Protein AF-A0ABD1UI96-F1 (afdb_monomer)

InterPro domains:
  IPR052575 Small subunit processome component 20 [PTHR17695] (2-152)

Organism: NCBI:txid126358

Mean predicted aligned error: 8.58 Å

Foldseek 3Di:
DLVLLVLLLVLVVCVVPDPDPDPPNSVVVNLVVLVVVVVVCVVPVVCLQPPVCLSVLVSLLSQCQRPDPSSVQSSLVSLLSSLVSLVVCCVVDVPDDQCSGNCLPLVNLVSSLVSLVVVQVDPDPDPVSVVSSVVSNVSSVVSNVVVVVVVVVPDDDPPDD

Secondary structure (DSSP, 8-state):
-HHHHHHHHHHHHHTTS---S----THHHHHHHHHHHHHHHHH-GGGGG-GGGHHHHHHHHHGGG-SSHHHHHHHHHHHHHHHHHHHHHHHH-TT--GGGSGGGSHHHHHHHHHHHHHHHHSPPS-HHHHHHHHHHHHHHHHHHHHHHHHHHTTPPPP---

pLDDT: mean 83.5, std 16.14, range [39.34, 98.12]

Radius of gyration: 18.15 Å; Cα contacts (8 Å, |Δi|>4): 124; chains: 1; bounding box: 47×34×62 Å

Nearest PDB structures (foldseek):
  5qsu-assembly3_B  TM=3.312E-01  e=1.246E+00  Homo sapiens
  5qsx-assembly3_B  TM=3.339E-01  e=1.592E+00  Homo sapiens
  5qsx-assembly2_A  TM=3.350E-01  e=1.592E+00  Homo sapiens
  8bbf-assembly1_C  TM=3.004E-01  e=3.010E+00  Homo sapiens

Structure (mmCIF, N/CA/C/O backbone):
data_AF-A0ABD1UI96-F1
#
_entry.id   AF-A0ABD1UI96-F1
#
loop_
_atom_site.group_PDB
_atom_site.id
_atom_site.type_symbol
_atom_site.label_atom_id
_atom_site.label_alt_id
_atom_site.label_comp_id
_atom_site.label_asym_id
_atom_site.label_entity_id
_atom_site.label_seq_id
_atom_site.pdbx_PDB_ins_code
_atom_site.Cartn_x
_atom_site.Cartn_y
_atom_site.Cartn_z
_atom_site.occupancy
_atom_site.B_iso_or_equiv
_atom_site.auth_seq_id
_atom_site.auth_comp_id
_atom_site.auth_asym_id
_atom_site.auth_atom_id
_atom_site.pdbx_PDB_model_num
ATOM 1 N N . MET A 1 1 ? -2.392 -16.072 -3.911 1.00 74.44 1 MET A N 1
ATOM 2 C CA . MET A 1 1 ? -1.916 -14.673 -3.941 1.00 74.44 1 MET A CA 1
ATOM 3 C C . MET A 1 1 ? -0.796 -14.414 -2.935 1.00 74.44 1 MET A C 1
ATOM 5 O O . MET A 1 1 ? 0.289 -14.095 -3.383 1.00 74.44 1 MET A O 1
ATOM 9 N N . ARG A 1 2 ? -0.997 -14.616 -1.621 1.00 77.69 2 ARG A N 1
ATOM 10 C CA . ARG A 1 2 ? 0.009 -14.309 -0.577 1.00 77.69 2 ARG A CA 1
ATOM 11 C C . ARG A 1 2 ? 1.438 -14.782 -0.887 1.00 77.69 2 ARG A C 1
ATOM 13 O O . ARG A 1 2 ? 2.346 -13.967 -0.859 1.00 77.69 2 ARG A O 1
ATOM 20 N N . ARG A 1 3 ? 1.623 -16.057 -1.257 1.00 80.50 3 ARG A N 1
ATOM 21 C CA . ARG A 1 3 ? 2.951 -16.607 -1.604 1.00 80.50 3 ARG A CA 1
ATOM 22 C C . ARG A 1 3 ? 3.617 -15.874 -2.776 1.00 80.50 3 ARG A C 1
ATOM 24 O O . ARG A 1 3 ? 4.799 -15.600 -2.708 1.00 80.50 3 ARG A O 1
ATOM 31 N N . ILE A 1 4 ? 2.846 -15.509 -3.803 1.00 78.06 4 ILE A N 1
ATOM 32 C CA . ILE A 1 4 ? 3.342 -14.765 -4.975 1.00 78.06 4 ILE A CA 1
ATOM 33 C C . ILE A 1 4 ? 3.809 -13.367 -4.558 1.00 78.06 4 ILE A C 1
ATOM 35 O O . ILE A 1 4 ? 4.892 -12.940 -4.944 1.00 78.06 4 ILE A O 1
ATOM 39 N N . LEU A 1 5 ? 3.006 -12.669 -3.746 1.00 81.31 5 LEU A N 1
ATOM 40 C CA . LEU A 1 5 ? 3.353 -11.332 -3.263 1.00 81.31 5 LEU A CA 1
ATOM 41 C C . LEU A 1 5 ? 4.616 -11.379 -2.388 1.00 81.31 5 LEU A C 1
ATOM 43 O O . LEU A 1 5 ? 5.539 -10.609 -2.614 1.00 81.31 5 LEU A O 1
ATOM 47 N N . GLN A 1 6 ? 4.701 -12.342 -1.467 1.00 81.50 6 GLN A N 1
ATOM 48 C CA . GLN A 1 6 ? 5.879 -12.542 -0.618 1.00 81.50 6 GLN A CA 1
ATOM 49 C C . GLN A 1 6 ? 7.136 -12.881 -1.431 1.00 81.50 6 GLN A C 1
ATOM 51 O O . GLN A 1 6 ? 8.202 -12.345 -1.152 1.00 81.50 6 GLN A O 1
ATOM 56 N N . SER A 1 7 ? 7.029 -13.720 -2.465 1.00 79.69 7 SER A N 1
ATOM 57 C CA . SER A 1 7 ? 8.160 -14.022 -3.352 1.00 79.69 7 SER A CA 1
ATOM 58 C C . SER A 1 7 ? 8.665 -12.788 -4.105 1.00 79.69 7 SER A C 1
ATOM 60 O O . SER A 1 7 ? 9.874 -12.636 -4.257 1.00 79.69 7 SER A O 1
ATOM 62 N N . ALA A 1 8 ? 7.775 -11.883 -4.527 1.00 75.31 8 ALA A N 1
ATOM 63 C CA . ALA A 1 8 ? 8.177 -10.621 -5.153 1.00 75.31 8 ALA A CA 1
ATOM 64 C C . ALA A 1 8 ? 8.863 -9.657 -4.166 1.00 75.31 8 ALA A C 1
ATOM 66 O O . ALA A 1 8 ? 9.748 -8.913 -4.570 1.00 75.31 8 ALA A O 1
ATOM 67 N N . VAL A 1 9 ? 8.518 -9.703 -2.875 1.00 76.62 9 VAL A N 1
ATOM 68 C CA . VAL A 1 9 ? 9.232 -8.952 -1.825 1.00 76.62 9 VAL A CA 1
ATOM 69 C C . VAL A 1 9 ? 10.618 -9.544 -1.567 1.00 76.62 9 VAL A C 1
ATOM 71 O O . VAL A 1 9 ? 11.598 -8.812 -1.512 1.00 76.62 9 VAL A O 1
ATOM 74 N N . ILE A 1 10 ? 10.730 -10.870 -1.450 1.00 74.25 10 ILE A N 1
ATOM 75 C CA . ILE A 1 10 ? 11.999 -11.560 -1.149 1.00 74.25 10 ILE A CA 1
ATOM 76 C C . ILE A 1 10 ? 13.005 -11.444 -2.305 1.00 74.25 10 ILE A C 1
ATOM 78 O O . ILE A 1 10 ? 14.212 -11.409 -2.072 1.00 74.25 10 ILE A O 1
ATOM 82 N N . ALA A 1 11 ? 12.539 -11.323 -3.552 1.00 64.44 11 ALA A N 1
ATOM 83 C CA . ALA A 1 11 ? 13.423 -11.029 -4.680 1.00 64.44 11 ALA A CA 1
ATOM 84 C C . ALA A 1 11 ? 14.271 -9.757 -4.438 1.00 64.44 11 ALA A C 1
ATOM 86 O O . ALA A 1 11 ? 15.425 -9.714 -4.849 1.00 64.44 11 ALA A O 1
ATOM 87 N N . LEU A 1 12 ? 13.763 -8.784 -3.669 1.00 61.06 12 LEU A N 1
ATOM 88 C CA . LEU A 1 12 ? 14.483 -7.556 -3.301 1.00 61.06 12 LEU A CA 1
ATOM 89 C C . LEU A 1 12 ? 15.678 -7.792 -2.381 1.00 61.06 12 LEU A C 1
ATOM 91 O O . LEU A 1 12 ? 16.670 -7.075 -2.471 1.00 61.06 12 LEU A O 1
ATOM 95 N N . THR A 1 13 ? 15.586 -8.764 -1.470 1.00 57.50 13 THR A N 1
ATOM 96 C CA . THR A 1 13 ? 16.645 -9.021 -0.484 1.00 57.50 13 THR A CA 1
ATOM 97 C C . THR A 1 13 ? 17.794 -9.834 -1.069 1.00 57.50 13 THR A C 1
ATOM 99 O O . THR A 1 13 ? 18.893 -9.800 -0.528 1.00 57.50 13 THR A O 1
ATOM 102 N N . HIS A 1 14 ? 17.559 -10.546 -2.175 1.00 52.06 14 HIS A N 1
ATOM 103 C CA . HIS A 1 14 ? 18.568 -11.370 -2.846 1.00 52.06 14 HIS A CA 1
ATOM 104 C C . HIS A 1 14 ? 19.213 -10.704 -4.072 1.00 52.06 14 HIS A C 1
ATOM 106 O O . HIS A 1 14 ? 20.249 -11.180 -4.532 1.00 52.06 14 HIS A O 1
ATOM 112 N N . GLU A 1 15 ? 18.673 -9.586 -4.573 1.00 50.62 15 GLU A N 1
ATOM 113 C CA . GLU A 1 15 ? 19.293 -8.809 -5.663 1.00 50.62 15 GLU A CA 1
ATOM 114 C C . GLU A 1 15 ? 20.636 -8.155 -5.272 1.00 50.62 15 GLU A C 1
ATOM 116 O O . GLU A 1 15 ? 21.369 -7.703 -6.148 1.00 50.62 15 GLU A O 1
ATOM 121 N N . GLN A 1 16 ? 21.004 -8.133 -3.984 1.00 47.38 16 GLN A N 1
ATOM 122 C CA . GLN A 1 16 ? 22.296 -7.607 -3.530 1.00 47.38 16 GLN A CA 1
ATOM 123 C C . GLN A 1 16 ? 23.470 -8.598 -3.618 1.00 47.38 16 GLN A C 1
ATOM 125 O O . GLN A 1 16 ? 24.597 -8.147 -3.435 1.00 47.38 16 GLN A O 1
ATOM 130 N N . ASP A 1 17 ? 23.259 -9.891 -3.927 1.00 45.56 17 ASP A N 1
ATOM 131 C CA . ASP A 1 17 ? 24.322 -10.897 -3.713 1.00 45.56 17 ASP A CA 1
ATO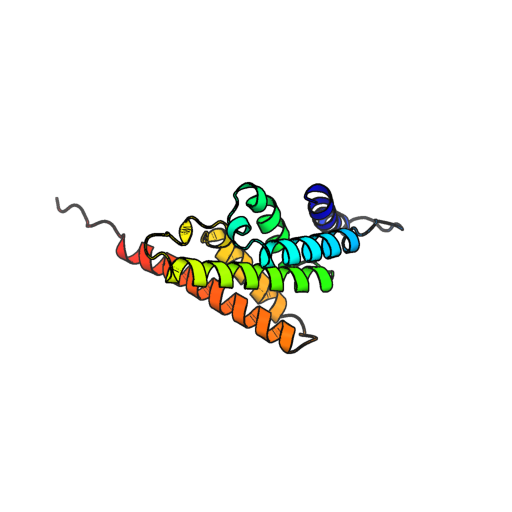M 132 C C . ASP A 1 17 ? 24.616 -11.895 -4.853 1.00 45.56 17 ASP A C 1
ATOM 134 O O . ASP A 1 17 ? 25.489 -12.742 -4.685 1.00 45.56 17 ASP A O 1
ATOM 138 N N . ILE A 1 18 ? 23.956 -11.862 -6.024 1.00 42.44 18 ILE A N 1
ATOM 139 C CA . ILE A 1 18 ? 24.238 -12.879 -7.065 1.00 42.44 18 ILE A CA 1
ATOM 140 C C . ILE A 1 18 ? 24.267 -12.308 -8.491 1.00 42.44 18 ILE A C 1
ATOM 142 O O . ILE A 1 18 ? 23.246 -12.056 -9.126 1.00 42.44 18 ILE A O 1
ATOM 146 N N . SER A 1 19 ? 25.488 -12.226 -9.027 1.00 49.66 19 SER A N 1
ATOM 147 C CA . SER A 1 19 ? 25.797 -12.323 -10.456 1.00 49.66 19 SER A CA 1
ATOM 148 C C . SER A 1 19 ? 25.404 -13.719 -10.962 1.00 49.66 19 SER A C 1
ATOM 150 O O . SER A 1 19 ? 26.250 -14.611 -10.999 1.00 49.66 19 SER A O 1
ATOM 152 N N . ASN A 1 20 ? 24.137 -13.949 -11.319 1.00 39.34 20 ASN A N 1
ATOM 153 C CA . ASN A 1 20 ? 23.774 -15.054 -12.206 1.00 39.34 20 ASN A CA 1
ATOM 154 C C . ASN A 1 20 ? 22.362 -14.912 -12.789 1.00 39.34 20 ASN A C 1
ATOM 156 O O . ASN A 1 20 ? 21.438 -14.419 -12.145 1.00 39.34 20 ASN A O 1
ATOM 160 N N . GLU A 1 21 ? 22.230 -15.366 -14.027 1.00 40.62 21 GLU A N 1
ATOM 161 C CA . GLU A 1 21 ? 21.022 -15.374 -14.845 1.00 40.62 21 GLU A CA 1
ATOM 162 C C . GLU A 1 21 ? 19.800 -16.005 -14.139 1.00 40.62 21 GLU A C 1
ATOM 164 O O . GLU A 1 21 ? 19.900 -17.022 -13.456 1.00 40.62 21 GLU A O 1
ATOM 169 N N . ALA A 1 22 ? 18.621 -15.421 -14.388 1.00 45.03 22 ALA A N 1
ATOM 170 C CA . ALA A 1 22 ? 17.290 -15.976 -14.107 1.00 45.03 22 ALA A CA 1
ATOM 171 C C . ALA A 1 22 ? 16.814 -16.066 -12.637 1.00 45.03 22 ALA A C 1
ATOM 173 O O . ALA A 1 22 ? 16.115 -17.013 -12.270 1.00 45.03 22 ALA A O 1
ATOM 174 N N . VAL A 1 23 ? 17.020 -15.026 -11.817 1.00 51.62 23 VAL A N 1
ATOM 175 C CA . VAL A 1 23 ? 16.049 -14.757 -10.736 1.00 51.62 23 VAL A CA 1
ATOM 176 C C . VAL A 1 23 ? 14.727 -14.403 -11.416 1.00 51.62 23 VAL A C 1
ATOM 178 O O . VAL A 1 23 ? 14.566 -13.310 -11.957 1.00 51.62 23 VAL A O 1
ATOM 181 N N . ILE A 1 24 ? 13.795 -15.358 -11.466 1.00 54.81 24 ILE A N 1
ATOM 182 C CA . ILE A 1 24 ? 12.433 -15.128 -11.957 1.00 54.81 24 ILE A CA 1
ATOM 183 C C . ILE A 1 24 ? 11.858 -13.995 -11.113 1.00 54.81 24 ILE A C 1
ATOM 185 O O . ILE A 1 24 ? 11.525 -14.181 -9.944 1.00 54.81 24 ILE A O 1
ATOM 189 N N . SER A 1 25 ? 11.801 -12.796 -11.681 1.00 68.19 25 SER A N 1
ATOM 190 C CA . SER A 1 25 ? 11.284 -11.640 -10.975 1.00 68.19 25 SER A CA 1
ATOM 191 C C . SER A 1 25 ? 9.758 -11.730 -11.023 1.00 68.19 25 SER A C 1
ATOM 193 O O . SER A 1 25 ? 9.131 -11.389 -12.024 1.00 68.19 25 SER A O 1
ATOM 195 N N . TRP A 1 26 ? 9.158 -12.241 -9.941 1.00 80.06 26 TRP A N 1
ATOM 196 C CA . TRP A 1 26 ? 7.713 -12.494 -9.767 1.00 80.06 26 TRP A CA 1
ATOM 197 C C . TRP A 1 26 ? 6.848 -11.220 -9.773 1.00 80.06 26 TRP A C 1
ATOM 199 O O . TRP A 1 26 ? 5.680 -11.227 -9.367 1.00 80.06 26 TRP A O 1
ATOM 209 N N . TRP A 1 27 ? 7.413 -10.088 -10.201 1.00 87.31 27 TRP A N 1
ATOM 210 C CA . TRP A 1 27 ? 6.735 -8.802 -10.220 1.00 87.31 27 TRP A CA 1
ATOM 211 C C . TRP A 1 27 ? 5.500 -8.828 -11.115 1.00 87.31 27 TRP A C 1
ATOM 213 O O . TRP A 1 27 ? 4.533 -8.126 -10.827 1.00 87.31 27 TRP A O 1
ATOM 223 N N . LYS A 1 28 ? 5.504 -9.633 -12.185 1.00 91.38 28 LYS A N 1
ATOM 224 C CA . LYS A 1 28 ? 4.406 -9.700 -13.152 1.00 91.38 28 LYS A CA 1
ATOM 225 C C . LYS A 1 28 ? 3.191 -10.395 -12.544 1.00 91.38 28 LYS A C 1
ATOM 227 O O . LYS A 1 28 ? 2.079 -9.872 -12.604 1.00 91.38 28 LYS A O 1
ATOM 232 N N . GLU A 1 29 ? 3.401 -11.536 -11.901 1.00 92.12 29 GLU A N 1
ATOM 233 C CA . GLU A 1 29 ? 2.378 -12.289 -11.180 1.00 92.12 29 GLU A CA 1
ATOM 234 C C . GLU A 1 29 ? 1.848 -11.487 -9.989 1.00 92.12 29 GLU A C 1
ATOM 236 O O . GLU A 1 29 ? 0.634 -11.450 -9.762 1.00 92.12 29 GLU A O 1
ATOM 241 N N . ALA A 1 30 ? 2.735 -10.805 -9.255 1.00 93.69 30 ALA A N 1
ATOM 242 C CA . ALA A 1 30 ? 2.349 -9.894 -8.184 1.00 93.69 30 ALA A CA 1
ATOM 243 C C . ALA A 1 30 ? 1.502 -8.734 -8.726 1.00 93.69 30 ALA A C 1
ATOM 245 O O . ALA A 1 30 ? 0.426 -8.459 -8.199 1.00 93.69 30 ALA A O 1
ATOM 246 N N . TYR A 1 31 ? 1.913 -8.115 -9.833 1.00 95.12 31 TYR A N 1
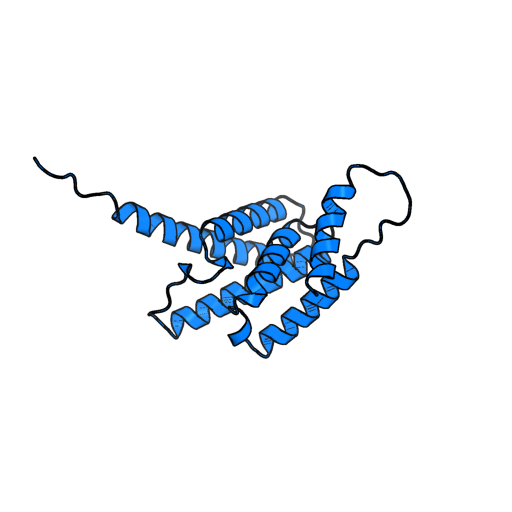ATOM 247 C CA . TYR A 1 31 ? 1.194 -7.009 -10.457 1.00 95.12 31 TYR A CA 1
ATOM 248 C C . TYR A 1 31 ? -0.222 -7.410 -10.880 1.00 95.12 31 TYR A C 1
ATOM 250 O O . TYR A 1 31 ? -1.190 -6.769 -10.470 1.00 95.12 31 TYR A O 1
ATOM 258 N N . TYR A 1 32 ? -0.380 -8.501 -11.637 1.00 96.00 32 TYR A N 1
ATOM 259 C CA . TYR A 1 32 ? -1.711 -8.947 -12.059 1.00 96.00 32 TYR A CA 1
ATOM 260 C C . TYR A 1 32 ? -2.569 -9.438 -10.889 1.00 96.00 32 TYR A C 1
ATOM 262 O O . TYR A 1 32 ? -3.787 -9.250 -10.904 1.00 96.00 32 TYR A O 1
ATOM 270 N N . SER A 1 33 ? -1.950 -9.989 -9.842 1.00 96.56 33 SER A N 1
ATOM 271 C CA . SER A 1 33 ? -2.646 -10.309 -8.595 1.00 96.56 33 SER A CA 1
ATOM 272 C C . SER A 1 33 ? -3.207 -9.057 -7.914 1.00 96.56 33 SER A C 1
ATOM 274 O O . SER A 1 33 ? -4.364 -9.062 -7.496 1.00 96.56 33 SER A O 1
ATOM 276 N N . LEU A 1 34 ? -2.426 -7.976 -7.840 1.00 97.25 34 LEU A N 1
ATOM 277 C CA . LEU A 1 34 ? -2.861 -6.702 -7.262 1.00 97.25 34 LEU A CA 1
ATOM 278 C C . LEU A 1 34 ? -3.930 -6.013 -8.119 1.00 97.25 34 LEU A C 1
ATOM 280 O O . LEU A 1 34 ? -4.873 -5.456 -7.569 1.00 97.25 34 LEU A O 1
ATOM 284 N N . ILE A 1 35 ? -3.851 -6.115 -9.449 1.00 97.38 35 ILE A N 1
ATOM 285 C CA . ILE A 1 35 ? -4.916 -5.649 -10.355 1.00 97.38 35 ILE A CA 1
ATOM 286 C C . ILE A 1 35 ? -6.219 -6.420 -10.115 1.00 97.38 35 ILE A C 1
ATOM 288 O O . ILE A 1 35 ? -7.300 -5.832 -10.093 1.00 97.38 35 ILE A O 1
ATOM 292 N N . MET A 1 36 ? -6.143 -7.740 -9.930 1.00 97.12 36 MET A N 1
ATOM 293 C CA . MET A 1 36 ? -7.322 -8.543 -9.606 1.00 97.12 36 MET A CA 1
ATOM 294 C C . MET A 1 36 ? -7.909 -8.140 -8.249 1.00 97.12 36 MET A C 1
ATOM 296 O O . MET A 1 36 ? -9.120 -7.957 -8.145 1.00 97.12 36 MET A O 1
ATOM 300 N N . LEU A 1 37 ? -7.062 -7.963 -7.231 1.00 96.94 37 LEU A N 1
ATOM 301 C CA . LEU A 1 37 ? -7.486 -7.492 -5.914 1.00 96.94 37 LEU A CA 1
ATOM 302 C C . LEU A 1 37 ? -8.169 -6.125 -6.002 1.00 96.94 37 LEU A C 1
ATOM 304 O O . LEU A 1 37 ? -9.245 -5.954 -5.441 1.00 96.94 37 LEU A O 1
ATOM 308 N N . GLU A 1 38 ? -7.588 -5.180 -6.742 1.00 96.88 38 GLU A N 1
ATOM 309 C CA . GLU A 1 38 ? -8.175 -3.860 -6.962 1.00 96.88 38 GLU A CA 1
ATOM 310 C C . GLU A 1 38 ? -9.598 -3.980 -7.520 1.00 96.88 38 GLU A C 1
ATOM 312 O O . GLU A 1 38 ? -10.523 -3.380 -6.974 1.00 96.88 38 GLU A O 1
ATOM 317 N N . LYS A 1 39 ? -9.805 -4.804 -8.554 1.00 96.44 39 LYS A N 1
ATOM 318 C CA . LYS A 1 39 ? -11.137 -5.031 -9.137 1.00 96.44 39 LYS A CA 1
ATOM 319 C C . LYS A 1 39 ? -12.119 -5.647 -8.138 1.00 96.44 39 LYS A C 1
ATOM 321 O O . LYS A 1 39 ? -13.268 -5.216 -8.077 1.00 96.44 39 LYS A O 1
ATOM 326 N N . ILE A 1 40 ? -11.677 -6.625 -7.345 1.00 96.06 40 ILE A N 1
ATOM 327 C CA . ILE A 1 40 ? -12.504 -7.255 -6.303 1.00 96.06 40 ILE A CA 1
ATOM 328 C C . ILE A 1 40 ? -12.929 -6.217 -5.262 1.00 96.06 40 ILE A C 1
ATOM 330 O O . ILE A 1 40 ? -14.103 -6.160 -4.909 1.00 96.06 40 ILE A O 1
ATOM 334 N N . LEU A 1 41 ? -12.006 -5.375 -4.798 1.00 95.81 41 LEU A N 1
ATOM 335 C CA . LEU A 1 41 ? -12.289 -4.358 -3.786 1.00 95.81 41 LEU A CA 1
ATOM 336 C C . LEU A 1 41 ? -13.249 -3.273 -4.292 1.00 95.81 41 LEU A C 1
ATOM 338 O O . LEU A 1 41 ? -14.119 -2.845 -3.538 1.00 95.81 41 LEU A O 1
ATOM 342 N N . HIS A 1 42 ? -13.152 -2.879 -5.565 1.00 93.94 42 HIS A N 1
ATOM 343 C CA . HIS A 1 42 ? -14.112 -1.952 -6.180 1.00 93.94 42 HIS A CA 1
ATOM 344 C C . HIS A 1 42 ? -15.525 -2.544 -6.280 1.00 93.94 42 HIS A C 1
ATOM 346 O O . HIS A 1 42 ? -16.504 -1.805 -6.214 1.00 93.94 42 HIS A O 1
ATOM 352 N N . GLN A 1 43 ? -15.653 -3.865 -6.423 1.00 94.81 43 GLN A N 1
ATOM 353 C CA . GLN A 1 43 ? -16.959 -4.524 -6.420 1.00 94.81 43 GLN A CA 1
ATOM 354 C C . GLN A 1 43 ? -17.480 -4.753 -4.991 1.00 94.81 43 GLN A C 1
ATOM 356 O O . GLN A 1 43 ? -18.671 -4.597 -4.725 1.00 94.81 43 GLN A O 1
ATOM 361 N N . PHE A 1 44 ? -16.587 -5.097 -4.064 1.00 92.75 44 PHE A N 1
ATOM 362 C CA . PHE A 1 44 ? -16.902 -5.507 -2.697 1.00 92.75 44 PHE A CA 1
ATOM 363 C C . PHE A 1 44 ? -16.128 -4.656 -1.680 1.00 92.75 44 PHE A C 1
ATOM 365 O O . PHE A 1 44 ? -15.201 -5.121 -1.015 1.00 92.75 44 PHE A O 1
ATOM 372 N N . HIS A 1 45 ? -16.526 -3.388 -1.546 1.00 87.06 45 HIS A N 1
ATOM 373 C CA . HIS A 1 45 ? -15.869 -2.410 -0.666 1.00 87.06 45 HIS A CA 1
ATOM 374 C C . HIS A 1 45 ? -15.784 -2.862 0.801 1.00 87.06 45 HIS A C 1
ATOM 376 O O . HIS A 1 45 ? -14.836 -2.517 1.503 1.00 87.06 45 HIS A O 1
ATOM 382 N N . ASN A 1 46 ? -16.744 -3.669 1.261 1.00 83.06 46 ASN A N 1
ATOM 383 C CA . ASN A 1 46 ? -16.773 -4.235 2.611 1.00 83.06 46 ASN A CA 1
ATOM 384 C C . ASN A 1 46 ? -15.573 -5.146 2.912 1.00 83.06 46 ASN A C 1
ATOM 386 O O . ASN A 1 46 ? -15.207 -5.303 4.074 1.00 83.06 46 ASN A O 1
ATOM 390 N N . LEU A 1 47 ? -14.938 -5.722 1.887 1.00 90.44 47 LEU A N 1
ATOM 391 C CA . LEU A 1 47 ? -13.751 -6.554 2.069 1.00 90.44 47 LEU A CA 1
ATOM 392 C C . LEU A 1 47 ? -12.510 -5.732 2.427 1.00 90.44 47 LEU A C 1
ATOM 394 O O . LEU A 1 47 ? -11.564 -6.297 2.962 1.00 90.44 47 LEU A O 1
ATOM 398 N N . CYS A 1 48 ? -12.506 -4.415 2.182 1.00 91.62 48 CYS A N 1
ATOM 399 C CA . CYS A 1 48 ? -11.340 -3.544 2.369 1.00 91.62 48 CYS A CA 1
ATOM 400 C C . CYS A 1 48 ? -10.726 -3.646 3.775 1.00 91.62 48 CYS A C 1
ATOM 402 O O . CYS A 1 48 ? -9.506 -3.579 3.920 1.00 91.62 48 CYS A O 1
ATOM 404 N N . PHE A 1 49 ? -11.562 -3.848 4.797 1.00 91.88 49 PHE A N 1
ATOM 405 C CA . PHE A 1 49 ? -11.155 -3.913 6.203 1.00 91.88 49 PHE A CA 1
ATOM 406 C C . PHE A 1 49 ? -11.172 -5.331 6.783 1.00 91.88 49 PHE A C 1
ATOM 408 O O . PHE A 1 49 ? -11.089 -5.501 7.997 1.00 91.88 49 PHE A O 1
ATOM 415 N N . ALA A 1 50 ? -11.309 -6.359 5.942 1.00 92.94 50 ALA A N 1
ATOM 416 C CA . ALA A 1 50 ? -11.313 -7.733 6.412 1.00 92.94 50 ALA A CA 1
ATOM 417 C C . ALA A 1 50 ? -9.937 -8.118 6.981 1.00 92.94 50 ALA A C 1
ATOM 419 O O . ALA A 1 50 ? -8.914 -7.943 6.318 1.00 92.94 50 ALA A O 1
ATOM 420 N N . SER A 1 51 ? -9.915 -8.694 8.185 1.00 91.56 51 SER A N 1
ATOM 421 C CA . SER A 1 51 ? -8.675 -9.023 8.907 1.00 91.56 51 SER A CA 1
ATOM 422 C C . SER A 1 51 ? -7.744 -9.961 8.129 1.00 91.56 51 SER A C 1
ATOM 424 O O . SER A 1 51 ? -6.526 -9.831 8.194 1.00 91.56 51 SER A O 1
ATOM 426 N N . TYR A 1 52 ? -8.293 -10.870 7.317 1.00 90.94 52 TYR A N 1
ATOM 427 C CA . TYR A 1 52 ? -7.498 -11.777 6.481 1.00 90.94 52 TYR A CA 1
ATOM 428 C C . TYR A 1 52 ? -6.765 -11.074 5.320 1.00 90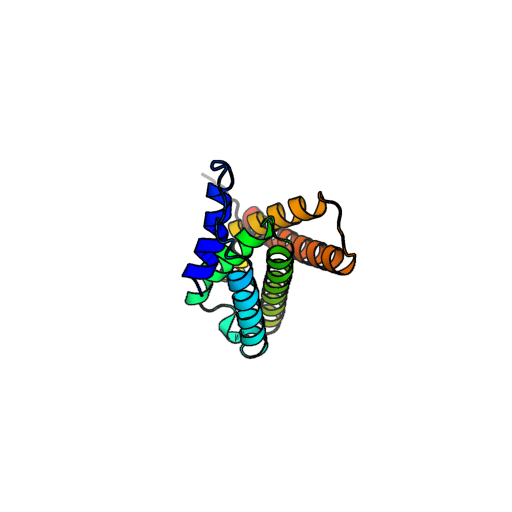.94 52 TYR A C 1
ATOM 430 O O . TYR A 1 52 ? -5.930 -11.700 4.665 1.00 90.94 52 TYR A O 1
ATOM 438 N N . LEU A 1 53 ? -7.074 -9.801 5.041 1.00 94.38 53 LEU A N 1
ATOM 439 C CA . LEU A 1 53 ? -6.343 -8.979 4.074 1.00 94.38 53 LEU A CA 1
ATOM 440 C C . LEU A 1 53 ? -5.225 -8.146 4.716 1.00 94.38 53 LEU A C 1
ATOM 442 O O . LEU A 1 53 ? -4.459 -7.547 3.970 1.00 94.38 53 LEU A O 1
ATOM 446 N N . GLU A 1 54 ? -5.082 -8.107 6.046 1.00 94.75 54 GLU A N 1
ATOM 447 C CA . GLU A 1 54 ? -4.038 -7.305 6.714 1.00 94.75 54 GLU A CA 1
ATOM 448 C C . GLU A 1 54 ? -2.629 -7.653 6.212 1.00 94.75 54 GLU A C 1
ATOM 450 O O . GLU A 1 54 ? -1.876 -6.759 5.836 1.00 94.75 54 GLU A O 1
ATOM 455 N N . ASP A 1 55 ? -2.311 -8.944 6.080 1.00 94.06 55 ASP A N 1
ATOM 456 C CA . ASP A 1 55 ? -1.028 -9.407 5.527 1.00 94.06 55 ASP A CA 1
ATOM 457 C C . ASP A 1 55 ? -0.804 -8.943 4.076 1.00 94.06 55 ASP A C 1
ATOM 459 O O . ASP A 1 55 ? 0.326 -8.744 3.642 1.00 94.06 55 ASP A O 1
ATOM 463 N N . ILE A 1 56 ? -1.879 -8.788 3.299 1.00 95.25 56 ILE A N 1
ATOM 464 C CA . ILE A 1 56 ? -1.797 -8.312 1.913 1.00 95.25 56 ILE A CA 1
ATOM 465 C C . ILE A 1 56 ? -1.591 -6.797 1.893 1.00 95.25 56 ILE A C 1
ATOM 467 O O . ILE A 1 56 ? -0.785 -6.305 1.106 1.00 95.25 56 ILE A O 1
ATOM 471 N N . TRP A 1 57 ? -2.277 -6.062 2.769 1.00 97.19 57 TRP A N 1
ATOM 472 C CA . TRP A 1 57 ? -2.072 -4.627 2.952 1.00 97.19 57 TRP A CA 1
ATOM 473 C C . TRP A 1 57 ? -0.651 -4.302 3.414 1.00 97.19 57 TRP A C 1
ATOM 475 O O . TRP A 1 57 ? -0.073 -3.329 2.936 1.00 97.19 57 TRP A O 1
ATOM 485 N N . GLU A 1 58 ? -0.067 -5.139 4.272 1.00 95.56 58 GLU A N 1
ATOM 486 C CA . GLU A 1 58 ? 1.343 -5.053 4.658 1.00 95.56 58 GLU A CA 1
ATOM 487 C C . GLU A 1 58 ? 2.259 -5.113 3.431 1.00 95.56 58 GLU A C 1
ATOM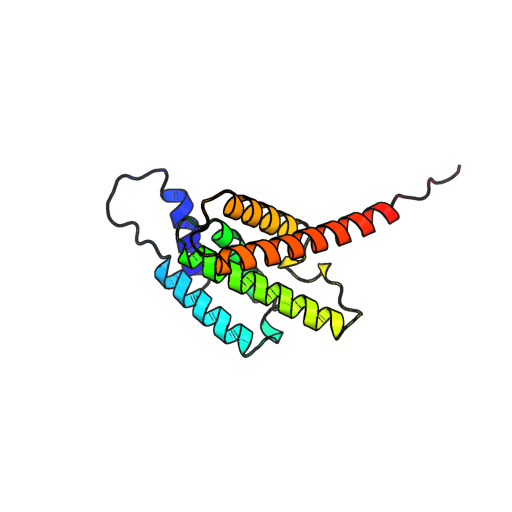 489 O O . GLU A 1 58 ? 3.050 -4.202 3.194 1.00 95.56 58 GLU A O 1
ATOM 494 N N . THR A 1 59 ? 2.089 -6.138 2.593 1.00 95.19 59 THR A N 1
ATOM 495 C CA . THR A 1 59 ? 2.898 -6.301 1.380 1.00 95.19 59 THR A CA 1
ATOM 496 C C . THR A 1 59 ? 2.672 -5.179 0.361 1.00 95.19 59 THR A C 1
ATOM 498 O O . THR A 1 59 ? 3.603 -4.751 -0.317 1.00 95.19 59 THR A O 1
ATOM 501 N N . ILE A 1 60 ? 1.453 -4.640 0.259 1.00 97.00 60 ILE A N 1
ATOM 502 C CA . ILE A 1 60 ? 1.177 -3.459 -0.575 1.00 97.00 60 ILE A CA 1
ATOM 503 C C . ILE A 1 60 ? 1.990 -2.248 -0.093 1.00 97.00 60 ILE A C 1
ATOM 505 O O . ILE A 1 60 ? 2.527 -1.509 -0.920 1.00 97.00 60 ILE A O 1
ATOM 509 N N . CYS A 1 61 ? 2.120 -2.047 1.222 1.00 96.44 61 CYS A N 1
ATOM 510 C CA . CYS A 1 61 ? 2.954 -0.980 1.775 1.00 96.44 61 CYS A CA 1
ATOM 511 C C . CYS A 1 61 ? 4.440 -1.185 1.446 1.00 96.44 61 CYS A C 1
ATOM 513 O O . CYS A 1 61 ? 5.107 -0.224 1.069 1.00 96.44 61 CYS A O 1
ATOM 515 N N . GLU A 1 62 ? 4.951 -2.418 1.510 1.00 94.56 62 GLU A N 1
ATOM 516 C CA . GLU A 1 62 ? 6.329 -2.741 1.098 1.00 94.56 62 GLU A CA 1
ATOM 517 C C . GLU A 1 62 ? 6.560 -2.410 -0.384 1.00 94.56 62 GLU A C 1
ATOM 519 O O . GLU A 1 62 ? 7.583 -1.833 -0.765 1.00 94.56 62 GLU A O 1
ATOM 524 N N . PHE A 1 63 ? 5.565 -2.680 -1.233 1.00 95.56 63 PHE A N 1
ATOM 525 C CA . PHE A 1 63 ? 5.655 -2.388 -2.658 1.00 95.56 63 PHE A CA 1
ATOM 526 C C . PHE A 1 63 ? 5.652 -0.904 -3.025 1.00 95.56 63 PHE A C 1
ATOM 528 O O . PHE A 1 63 ? 5.993 -0.576 -4.164 1.00 95.56 63 PHE A O 1
ATOM 535 N N . LEU A 1 64 ? 5.359 0.009 -2.093 1.00 95.75 64 LEU A N 1
ATOM 536 C CA . LEU A 1 64 ? 5.514 1.449 -2.325 1.00 95.75 64 LEU A CA 1
ATOM 537 C C . LEU A 1 64 ? 6.966 1.825 -2.665 1.00 95.75 64 LEU A C 1
ATOM 539 O O . LEU A 1 64 ? 7.189 2.791 -3.392 1.00 95.75 64 LEU A O 1
ATOM 543 N N . LEU A 1 65 ? 7.950 1.051 -2.199 1.00 93.00 65 LEU A N 1
ATOM 544 C CA . LEU A 1 65 ? 9.374 1.263 -2.489 1.00 93.00 65 LEU A CA 1
ATOM 545 C C . LEU A 1 65 ? 9.976 0.204 -3.419 1.00 93.00 65 LEU A C 1
ATOM 547 O O . LEU A 1 65 ? 11.190 0.164 -3.600 1.00 93.00 65 LEU A O 1
ATOM 551 N N . HIS A 1 66 ? 9.147 -0.628 -4.053 1.00 91.00 66 HIS A N 1
ATOM 552 C CA . HIS A 1 66 ? 9.635 -1.648 -4.977 1.00 91.00 66 HIS A CA 1
ATOM 553 C C . HIS A 1 66 ? 10.370 -1.001 -6.176 1.00 91.00 66 HIS A C 1
ATOM 555 O O . HIS A 1 66 ? 9.892 0.003 -6.703 1.00 91.00 66 HIS A O 1
ATOM 561 N N . PRO A 1 67 ? 11.491 -1.544 -6.685 1.00 87.50 67 PRO A N 1
ATOM 562 C CA . PRO A 1 67 ? 12.212 -1.008 -7.846 1.00 87.50 67 PRO A CA 1
ATOM 563 C C . PRO A 1 67 ? 11.353 -1.008 -9.118 1.00 87.50 67 PRO A C 1
ATOM 565 O O . PRO A 1 67 ? 11.396 -0.059 -9.904 1.00 87.50 67 PRO A O 1
ATOM 568 N N . HIS A 1 68 ? 10.509 -2.028 -9.287 1.00 88.88 68 HIS A N 1
ATOM 569 C CA . HIS A 1 68 ? 9.580 -2.131 -10.413 1.00 88.88 68 HIS A CA 1
ATOM 570 C C . HIS A 1 68 ? 8.430 -1.106 -10.347 1.00 88.88 68 HIS A C 1
ATOM 572 O O . HIS A 1 68 ? 7.546 -1.189 -9.488 1.00 88.88 68 HIS A O 1
ATOM 578 N N . LEU A 1 69 ? 8.387 -0.189 -11.322 1.00 89.25 69 LEU A N 1
ATOM 579 C CA . LEU A 1 69 ? 7.435 0.928 -11.388 1.00 89.25 69 LEU A CA 1
ATOM 580 C C . LEU A 1 69 ? 5.965 0.488 -11.326 1.00 89.25 69 LEU A C 1
ATOM 582 O O . LEU A 1 69 ? 5.162 1.120 -10.647 1.00 89.25 69 LEU A O 1
ATOM 586 N N . TRP A 1 70 ? 5.593 -0.601 -12.003 1.00 92.69 70 TRP A N 1
ATOM 587 C CA . TRP A 1 70 ? 4.186 -1.023 -12.035 1.00 92.69 70 TRP A CA 1
ATOM 588 C C . TRP A 1 70 ? 3.678 -1.495 -10.675 1.00 92.69 70 TRP A C 1
ATOM 590 O O . TRP A 1 70 ? 2.512 -1.258 -10.364 1.00 92.69 70 TRP A O 1
ATOM 600 N N . LEU A 1 71 ? 4.547 -2.105 -9.858 1.00 94.19 71 LEU A N 1
ATOM 601 C CA . LEU A 1 71 ? 4.197 -2.512 -8.498 1.00 94.19 71 LEU A CA 1
ATOM 602 C C . LEU A 1 71 ? 4.039 -1.294 -7.589 1.00 94.19 71 LEU A C 1
ATOM 604 O O . LEU A 1 71 ? 3.043 -1.211 -6.871 1.00 94.19 71 LEU A O 1
ATOM 608 N N . ARG A 1 72 ? 4.931 -0.30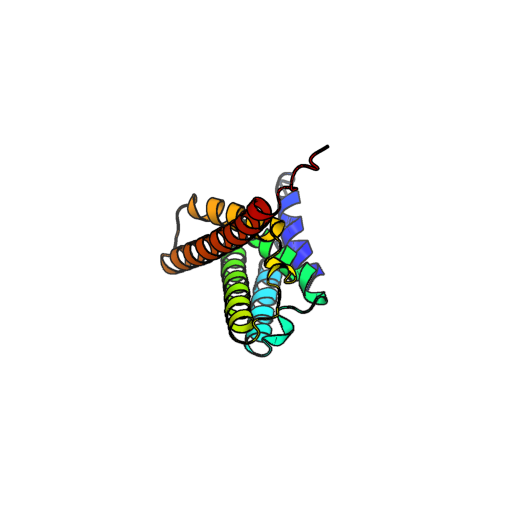0 -7.695 1.00 93.69 72 ARG A N 1
ATOM 609 C CA . ARG A 1 72 ? 4.753 0.977 -6.985 1.00 93.69 72 ARG A CA 1
ATOM 610 C C . ARG A 1 72 ? 3.446 1.664 -7.371 1.00 93.69 72 ARG A C 1
ATOM 612 O O . ARG A 1 72 ? 2.705 2.116 -6.501 1.00 93.69 72 ARG A O 1
ATOM 619 N N . ASN A 1 73 ? 3.134 1.723 -8.665 1.00 94.38 73 ASN A N 1
ATOM 620 C CA . ASN A 1 73 ? 1.955 2.430 -9.166 1.00 94.38 73 ASN A CA 1
ATOM 621 C C . ASN A 1 73 ? 0.647 1.773 -8.710 1.00 94.38 73 ASN A C 1
ATOM 623 O O . ASN A 1 73 ? -0.239 2.466 -8.208 1.00 94.38 73 ASN A O 1
ATOM 627 N N . ILE A 1 74 ? 0.512 0.447 -8.841 1.00 96.62 74 ILE A N 1
ATOM 628 C CA . ILE A 1 74 ? -0.697 -0.244 -8.364 1.00 96.62 74 ILE A CA 1
ATOM 629 C C . ILE A 1 74 ? -0.827 -0.168 -6.838 1.00 96.62 74 ILE A C 1
ATOM 631 O O . ILE A 1 74 ? -1.933 -0.008 -6.329 1.00 96.62 74 ILE A O 1
ATOM 635 N N . SER A 1 75 ? 0.289 -0.184 -6.106 1.00 97.62 75 SER A N 1
ATOM 636 C CA . SER A 1 75 ? 0.279 -0.063 -4.644 1.00 97.62 75 SER A CA 1
ATOM 637 C C . SER A 1 75 ? -0.176 1.322 -4.188 1.00 97.62 75 SER A C 1
ATOM 639 O O . SER A 1 75 ? -1.039 1.427 -3.320 1.00 97.62 75 SER A O 1
ATOM 641 N N . ASN A 1 76 ? 0.295 2.392 -4.839 1.00 97.19 76 ASN A N 1
ATOM 642 C CA . ASN A 1 76 ? -0.205 3.750 -4.596 1.00 97.19 76 ASN A CA 1
ATOM 643 C C . ASN A 1 76 ? -1.713 3.874 -4.856 1.00 97.19 76 ASN A C 1
ATOM 645 O O . ASN A 1 76 ? -2.423 4.522 -4.084 1.00 97.19 76 ASN A O 1
ATOM 649 N N . ARG A 1 77 ? -2.217 3.242 -5.924 1.00 97.38 77 ARG A N 1
ATOM 650 C CA . ARG A 1 77 ? -3.655 3.216 -6.237 1.00 97.38 77 ARG A CA 1
ATOM 651 C C . ARG A 1 77 ? -4.457 2.483 -5.164 1.00 97.38 77 ARG A C 1
ATOM 653 O O . ARG A 1 77 ? -5.461 3.017 -4.704 1.00 97.38 77 ARG A O 1
ATOM 660 N N . LEU A 1 78 ? -3.989 1.318 -4.717 1.00 98.12 78 LEU A N 1
ATOM 661 C CA . LEU A 1 78 ? -4.632 0.529 -3.663 1.00 98.12 78 LEU A CA 1
ATOM 662 C C . LEU A 1 78 ? -4.638 1.248 -2.305 1.00 98.12 78 LEU A C 1
ATOM 664 O O . LEU A 1 78 ? -5.661 1.246 -1.624 1.00 98.12 78 LEU A O 1
ATOM 668 N N . VAL A 1 79 ? -3.545 1.922 -1.932 1.00 98.00 79 VAL A N 1
ATOM 669 C CA . VAL A 1 79 ? -3.500 2.771 -0.726 1.00 98.00 79 VAL A CA 1
ATOM 670 C C . VAL A 1 79 ? -4.488 3.934 -0.839 1.00 98.00 79 VAL A C 1
ATOM 672 O O . VAL A 1 79 ? -5.240 4.195 0.099 1.00 98.00 79 VAL A O 1
ATOM 675 N N . SER A 1 80 ? -4.551 4.595 -2.000 1.00 97.50 80 SER A N 1
ATOM 676 C CA . SER A 1 80 ? -5.512 5.683 -2.227 1.00 97.50 80 SER A CA 1
ATOM 677 C C . SER A 1 80 ? -6.958 5.197 -2.139 1.00 97.50 80 SER A C 1
ATOM 679 O O . SER A 1 80 ? -7.806 5.866 -1.547 1.00 97.50 80 SER A O 1
ATOM 681 N N . PHE A 1 81 ? -7.232 4.008 -2.686 1.00 96.88 81 PHE A N 1
ATOM 682 C CA . PHE A 1 81 ? -8.525 3.345 -2.568 1.00 96.88 81 PHE A CA 1
ATOM 683 C C . PHE A 1 81 ? -8.874 3.086 -1.099 1.00 96.88 81 PHE A C 1
ATOM 685 O O . PHE A 1 81 ? -9.951 3.481 -0.659 1.00 96.88 81 PHE A O 1
ATOM 692 N N . TYR A 1 82 ? -7.956 2.505 -0.319 1.00 96.94 82 TYR A N 1
ATOM 693 C CA . TYR A 1 82 ? -8.178 2.256 1.107 1.00 96.94 82 TYR A CA 1
ATOM 694 C C . TYR A 1 82 ? -8.540 3.548 1.846 1.00 96.94 82 TYR A C 1
ATOM 696 O O . TYR A 1 82 ? -9.539 3.593 2.560 1.00 96.94 82 TYR A O 1
ATOM 704 N N . PHE A 1 83 ? -7.777 4.626 1.636 1.00 95.88 83 PHE A N 1
ATOM 705 C CA . PHE A 1 83 ? -8.049 5.929 2.250 1.00 95.88 83 PHE A CA 1
ATOM 706 C C . PHE A 1 83 ? -9.425 6.481 1.860 1.00 95.88 83 PHE A C 1
ATOM 708 O O . PHE A 1 83 ? -10.151 6.977 2.720 1.00 95.88 83 PHE A O 1
ATOM 715 N N . ALA A 1 84 ? -9.832 6.339 0.596 1.00 95.06 84 ALA A N 1
ATOM 716 C CA . ALA A 1 84 ? -11.159 6.755 0.152 1.00 95.06 84 ALA A CA 1
ATOM 717 C C . ALA A 1 84 ? -12.283 5.969 0.855 1.00 95.06 84 ALA A C 1
ATOM 719 O O . ALA A 1 84 ? -13.271 6.567 1.289 1.00 95.06 84 ALA A O 1
ATOM 720 N N . VAL A 1 85 ? -12.122 4.650 1.020 1.00 93.75 85 VAL A N 1
ATOM 721 C CA . VAL A 1 85 ? -13.091 3.813 1.747 1.00 93.75 85 VAL A CA 1
ATOM 722 C C . VAL A 1 85 ? -13.138 4.191 3.230 1.00 93.75 85 VAL A C 1
ATOM 724 O O . VAL A 1 85 ? -14.231 4.273 3.790 1.00 93.75 85 VAL A O 1
ATOM 727 N N . VAL A 1 86 ? -11.995 4.497 3.859 1.00 92.38 86 VAL A N 1
ATOM 728 C CA . VAL A 1 86 ? -11.939 5.009 5.242 1.00 92.38 86 VAL A CA 1
ATOM 729 C C . VAL A 1 86 ? -12.750 6.296 5.368 1.00 92.38 86 VAL A C 1
ATOM 731 O O . VAL A 1 86 ? -13.639 6.371 6.212 1.00 92.38 86 VAL A O 1
ATOM 734 N N . THR A 1 87 ? -12.492 7.295 4.517 1.00 91.00 87 THR A N 1
ATOM 735 C CA . THR A 1 87 ? -13.206 8.581 4.563 1.00 91.00 87 THR A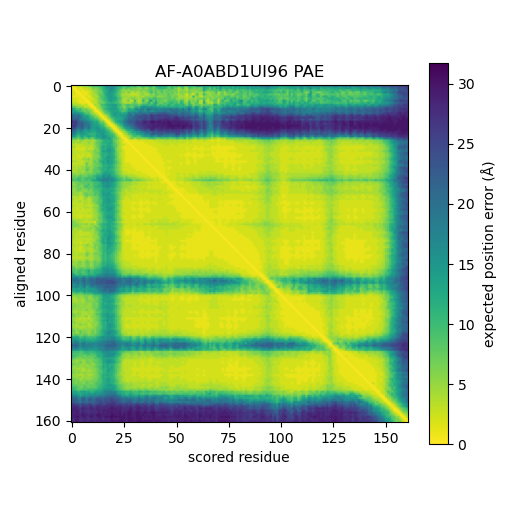 CA 1
ATOM 736 C C . THR A 1 87 ? -14.708 8.396 4.409 1.00 91.00 87 THR A C 1
ATOM 738 O O . THR A 1 87 ? -15.474 8.960 5.187 1.00 91.00 87 THR A O 1
ATOM 741 N N . LYS A 1 88 ? -15.137 7.579 3.440 1.00 90.56 88 LYS A N 1
ATOM 742 C CA . LYS A 1 88 ? -16.555 7.278 3.237 1.00 90.56 88 LYS A CA 1
ATOM 743 C C . LYS A 1 88 ? -17.170 6.639 4.486 1.00 90.56 88 LYS A C 1
ATOM 745 O O . LYS A 1 88 ? -18.183 7.120 4.981 1.00 90.56 88 LYS A O 1
ATOM 750 N N . THR A 1 89 ? -16.511 5.620 5.032 1.00 87.56 89 THR A N 1
ATOM 751 C CA . THR A 1 89 ? -17.014 4.865 6.186 1.00 87.56 89 THR A CA 1
ATOM 752 C C . THR A 1 89 ? -17.092 5.727 7.446 1.00 87.56 89 THR A C 1
ATOM 754 O O . THR A 1 89 ? -18.089 5.666 8.157 1.00 87.56 89 THR A O 1
ATOM 757 N N . CYS A 1 90 ? -16.092 6.570 7.717 1.00 83.88 90 CYS A N 1
ATOM 758 C CA . CYS A 1 90 ? -16.109 7.479 8.867 1.00 83.88 90 CYS A CA 1
ATOM 759 C C . CYS A 1 90 ? -17.167 8.586 8.735 1.00 83.88 90 CYS A C 1
ATOM 761 O O . CYS A 1 90 ? -17.727 9.019 9.741 1.00 83.88 90 CYS A O 1
ATOM 763 N N . ASN A 1 91 ? -17.458 9.037 7.511 1.00 85.19 91 ASN A N 1
ATOM 764 C CA . ASN A 1 91 ? -18.525 10.007 7.266 1.00 85.19 91 ASN A CA 1
ATOM 765 C C . ASN A 1 91 ? -19.919 9.393 7.481 1.00 85.19 91 ASN A C 1
ATOM 767 O O . ASN A 1 91 ? -20.813 10.080 7.972 1.00 85.19 91 ASN A O 1
ATOM 771 N N . GLU A 1 92 ? -20.096 8.116 7.130 1.00 85.56 92 GLU A N 1
ATOM 772 C CA . GLU A 1 92 ? -21.354 7.374 7.292 1.00 85.56 92 GLU A CA 1
ATOM 773 C C . GLU A 1 92 ? -21.562 6.888 8.741 1.00 85.56 92 GLU A C 1
ATOM 775 O O . GLU A 1 92 ? -22.677 6.950 9.252 1.00 85.56 92 GLU A O 1
ATOM 780 N N . ASN A 1 93 ? -20.492 6.477 9.433 1.00 77.94 93 ASN A N 1
ATOM 781 C CA . ASN A 1 93 ? -20.531 5.892 10.777 1.00 77.94 93 ASN A CA 1
ATOM 782 C C . ASN A 1 93 ? -19.584 6.626 11.743 1.00 77.94 93 ASN A C 1
ATOM 784 O O . ASN A 1 93 ? -18.413 6.268 11.888 1.00 77.94 93 ASN A O 1
ATOM 788 N N . LYS A 1 94 ? -20.108 7.626 12.465 1.00 68.62 94 LYS A N 1
ATOM 789 C CA . LYS A 1 94 ? -19.325 8.480 13.386 1.00 68.62 94 LYS A CA 1
ATOM 790 C C . LYS A 1 94 ? -18.719 7.752 14.595 1.00 68.62 94 LYS A C 1
ATOM 792 O O . LYS A 1 94 ? -17.831 8.302 15.239 1.00 68.62 94 LYS A O 1
ATOM 797 N N . GLU A 1 95 ? -19.186 6.547 14.913 1.00 65.62 95 GLU A N 1
ATOM 798 C CA . GLU A 1 95 ? -18.686 5.749 16.044 1.00 65.62 95 GLU A CA 1
ATOM 799 C C . GLU A 1 95 ? -17.437 4.921 15.701 1.00 65.62 95 GLU A C 1
ATOM 801 O O . GLU A 1 95 ? -16.737 4.452 16.599 1.00 65.62 95 GLU A O 1
ATOM 806 N N . MET A 1 96 ? -17.121 4.739 14.414 1.00 70.62 96 MET A N 1
ATOM 807 C CA . MET A 1 96 ? -15.994 3.906 14.010 1.00 70.62 96 MET A CA 1
ATOM 808 C C . MET A 1 96 ? -14.665 4.619 14.283 1.00 70.62 96 MET A C 1
ATOM 810 O O . MET A 1 96 ? -14.303 5.583 13.605 1.00 70.62 96 MET A O 1
ATOM 814 N N . SER A 1 97 ? -13.899 4.117 15.255 1.00 73.81 97 SER A N 1
ATOM 815 C CA . SER A 1 97 ? -12.551 4.624 15.508 1.00 73.81 97 SER A CA 1
ATOM 816 C C . SER A 1 97 ? -11.631 4.244 14.352 1.00 73.81 97 SER A C 1
ATOM 818 O O . SER A 1 97 ? -11.315 3.069 14.151 1.00 73.81 97 SER A O 1
ATOM 820 N N . MET A 1 98 ? -11.169 5.254 13.615 1.00 75.38 98 MET A N 1
ATOM 821 C CA . MET A 1 98 ? -10.228 5.108 12.504 1.00 75.38 98 MET A CA 1
ATOM 822 C C . MET A 1 98 ? -8.978 4.303 12.901 1.00 75.38 98 MET A C 1
ATOM 824 O O . MET A 1 98 ? -8.474 3.543 12.091 1.00 75.38 98 MET A O 1
ATOM 828 N N . GLU A 1 99 ? -8.530 4.376 14.157 1.00 73.00 99 GLU A N 1
ATOM 829 C CA . GLU A 1 99 ? -7.335 3.680 14.672 1.00 73.00 99 GLU A CA 1
ATOM 830 C C . GLU A 1 99 ? -7.464 2.146 14.680 1.00 73.00 99 GLU A C 1
ATOM 832 O O . GLU A 1 99 ? -6.459 1.435 14.702 1.00 73.00 99 GLU A O 1
ATOM 837 N N . THR A 1 100 ? -8.694 1.625 14.630 1.00 83.06 100 THR A N 1
ATOM 838 C CA . THR A 1 100 ? -8.958 0.178 14.527 1.00 83.06 100 THR A CA 1
ATOM 839 C C . THR A 1 100 ? -8.652 -0.379 13.139 1.00 83.06 100 THR A C 1
ATOM 841 O O . THR A 1 100 ? -8.385 -1.572 12.996 1.00 83.06 100 THR A O 1
ATOM 844 N N . LEU A 1 101 ? -8.637 0.483 12.119 1.00 91.25 101 LEU A N 1
ATOM 845 C CA . LEU A 1 101 ? -8.384 0.103 10.739 1.00 91.25 101 LEU A CA 1
ATOM 846 C C . LEU A 1 101 ? -6.886 -0.099 10.515 1.00 91.25 101 LEU A C 1
ATOM 848 O O . LEU A 1 101 ? -6.072 0.756 10.857 1.00 91.25 101 LEU A O 1
ATOM 852 N N . PHE A 1 102 ? -6.521 -1.212 9.881 1.00 94.38 102 PHE A N 1
ATOM 853 C CA . PHE A 1 102 ? -5.133 -1.663 9.777 1.00 94.38 102 PHE A CA 1
ATOM 854 C C . PHE A 1 102 ? -4.154 -0.589 9.275 1.00 94.38 102 PHE A C 1
ATOM 856 O O . PHE A 1 102 ? -3.198 -0.263 9.980 1.00 94.38 102 PHE A O 1
ATOM 863 N N . LEU A 1 103 ? -4.411 0.021 8.108 1.00 95.50 103 LEU A N 1
ATOM 864 C CA . LEU A 1 103 ? -3.515 1.052 7.554 1.00 95.50 103 LEU A CA 1
ATOM 865 C C . LEU A 1 103 ? -3.566 2.391 8.299 1.00 95.50 103 LEU A C 1
ATOM 867 O O . LEU A 1 103 ? -2.687 3.225 8.105 1.00 95.50 103 LEU A O 1
ATOM 871 N N . MET A 1 104 ? -4.574 2.602 9.144 1.00 94.62 104 MET A N 1
ATOM 872 C CA . MET A 1 104 ? -4.746 3.821 9.941 1.00 94.62 104 MET A CA 1
ATOM 873 C C . MET A 1 104 ? -4.037 3.762 11.288 1.00 94.62 104 MET A C 1
ATOM 875 O O . MET A 1 104 ? -3.996 4.761 12.006 1.00 94.62 104 MET A O 1
ATOM 879 N N . ARG A 1 105 ? -3.428 2.622 11.630 1.00 93.44 105 ARG A N 1
ATOM 880 C CA . ARG A 1 105 ? -2.542 2.532 12.789 1.00 93.44 105 ARG A CA 1
ATOM 881 C C . ARG A 1 105 ? -1.374 3.522 12.614 1.00 93.44 105 ARG A C 1
ATOM 883 O O . ARG A 1 105 ? -0.788 3.570 11.529 1.00 93.44 105 ARG A O 1
ATOM 890 N N . PRO A 1 106 ? -0.969 4.269 13.659 1.00 92.44 106 PRO A N 1
ATOM 891 C CA . PRO A 1 106 ? 0.057 5.313 13.546 1.00 92.44 106 PRO A CA 1
ATOM 892 C C . PRO A 1 106 ? 1.382 4.834 12.944 1.00 92.44 106 PRO A C 1
ATOM 894 O O . PRO A 1 106 ? 1.971 5.521 12.114 1.00 92.44 106 PRO A O 1
ATOM 897 N N . SER A 1 107 ? 1.828 3.627 13.303 1.00 93.00 107 SER A N 1
ATOM 898 C CA . SER A 1 107 ? 3.044 3.021 12.747 1.00 93.00 107 SER A CA 1
ATOM 899 C C . SER A 1 107 ? 2.949 2.786 11.235 1.00 93.00 107 SER A C 1
ATOM 901 O O . SER A 1 107 ? 3.921 3.002 10.512 1.00 93.00 107 SER A O 1
ATOM 903 N N . ARG A 1 108 ? 1.768 2.394 10.740 1.00 95.38 108 ARG A N 1
ATOM 904 C CA . ARG A 1 108 ? 1.505 2.182 9.310 1.00 95.38 108 ARG A CA 1
ATOM 905 C C . ARG A 1 108 ? 1.435 3.499 8.562 1.00 95.38 108 ARG A C 1
ATOM 907 O O . ARG A 1 108 ? 2.113 3.646 7.551 1.00 95.38 108 ARG A O 1
ATOM 914 N N . LEU A 1 109 ? 0.715 4.482 9.098 1.00 96.25 109 LEU A N 1
ATOM 915 C CA . LEU A 1 109 ? 0.675 5.831 8.534 1.00 96.25 109 LEU A CA 1
ATOM 916 C C . LEU A 1 109 ? 2.069 6.457 8.437 1.00 96.25 109 LEU A C 1
ATOM 918 O O . LEU A 1 109 ? 2.398 7.058 7.414 1.00 96.25 109 LEU A O 1
ATOM 922 N N . PHE A 1 110 ? 2.910 6.274 9.456 1.00 95.94 110 PHE A N 1
ATOM 923 C CA . PHE A 1 110 ? 4.301 6.720 9.430 1.00 95.94 110 PHE A CA 1
ATOM 924 C C . PHE A 1 110 ? 5.113 6.012 8.334 1.00 95.94 110 PHE A C 1
ATOM 926 O O . PHE A 1 110 ? 5.773 6.678 7.538 1.00 95.94 110 PHE A O 1
ATOM 933 N N . SER A 1 111 ? 5.023 4.681 8.242 1.00 96.25 111 SER A N 1
ATOM 934 C CA . SER A 1 111 ? 5.719 3.891 7.214 1.00 96.25 111 SER A CA 1
ATOM 935 C C . SER A 1 111 ? 5.291 4.271 5.787 1.00 96.25 111 SER A C 1
ATOM 937 O O . SER A 1 111 ? 6.144 4.473 4.917 1.00 96.25 111 SER A O 1
ATOM 939 N N . ILE A 1 112 ? 3.987 4.462 5.555 1.00 97.69 112 ILE A N 1
ATOM 940 C CA . ILE A 1 112 ? 3.441 4.936 4.275 1.00 97.69 112 ILE A CA 1
ATOM 941 C C . ILE A 1 112 ? 3.972 6.340 3.967 1.00 97.69 112 ILE A C 1
ATOM 943 O O . ILE A 1 112 ? 4.500 6.569 2.883 1.00 97.69 112 ILE A O 1
ATOM 947 N N . THR A 1 113 ? 3.902 7.264 4.930 1.00 97.25 113 THR A N 1
ATOM 948 C CA . THR A 1 113 ? 4.403 8.643 4.784 1.00 97.25 113 THR A CA 1
ATOM 949 C C . THR A 1 113 ? 5.878 8.658 4.382 1.00 97.25 113 THR A C 1
ATOM 951 O O . THR A 1 113 ? 6.244 9.306 3.403 1.00 97.25 113 THR A O 1
ATOM 954 N N . ALA A 1 114 ? 6.723 7.903 5.089 1.00 96.62 114 ALA A N 1
ATOM 955 C CA . ALA A 1 114 ? 8.145 7.789 4.777 1.00 96.62 114 ALA A CA 1
ATOM 956 C C . ALA A 1 114 ? 8.373 7.246 3.355 1.00 96.62 114 ALA A C 1
ATOM 958 O O . ALA A 1 114 ? 9.171 7.803 2.599 1.00 96.62 114 ALA A O 1
ATOM 959 N N . SER A 1 115 ? 7.619 6.215 2.964 1.00 96.56 115 SER A N 1
ATOM 960 C CA . SER A 1 115 ? 7.703 5.609 1.632 1.00 96.56 115 SER A CA 1
ATOM 961 C C . SER A 1 115 ? 7.309 6.584 0.516 1.00 96.56 115 SER A C 1
ATOM 963 O O . SER A 1 115 ? 7.983 6.664 -0.510 1.00 96.56 115 SER A O 1
ATOM 965 N N . LEU A 1 116 ? 6.250 7.372 0.713 1.00 96.12 116 LEU A N 1
ATOM 966 C CA . LEU A 1 116 ? 5.792 8.371 -0.258 1.00 96.12 116 LEU A CA 1
ATOM 967 C C . LEU A 1 116 ? 6.778 9.544 -0.374 1.00 96.12 116 LEU A C 1
ATOM 969 O O . LEU A 1 116 ? 7.080 9.983 -1.482 1.00 96.12 116 LEU A O 1
ATOM 973 N N . CYS A 1 117 ? 7.360 9.995 0.742 1.00 94.69 117 CYS A N 1
ATOM 974 C CA . CYS A 1 117 ? 8.436 10.989 0.733 1.00 94.69 117 CYS A CA 1
ATOM 975 C C . CYS A 1 117 ? 9.653 10.517 -0.075 1.00 94.69 117 CYS A C 1
ATOM 977 O O . CYS A 1 117 ? 10.241 11.306 -0.812 1.00 94.69 117 CYS A O 1
ATOM 979 N N . CYS A 1 118 ? 10.042 9.244 0.042 1.00 92.44 118 CYS A N 1
ATOM 980 C CA . CYS A 1 118 ? 11.128 8.679 -0.761 1.00 92.44 118 CYS A CA 1
ATOM 981 C C . CYS A 1 118 ? 10.793 8.662 -2.259 1.00 92.44 118 CYS A C 1
ATOM 983 O O . CYS A 1 118 ? 11.655 8.995 -3.067 1.00 92.44 118 CYS A O 1
ATOM 985 N N . GLN A 1 119 ? 9.550 8.343 -2.632 1.00 91.19 119 GLN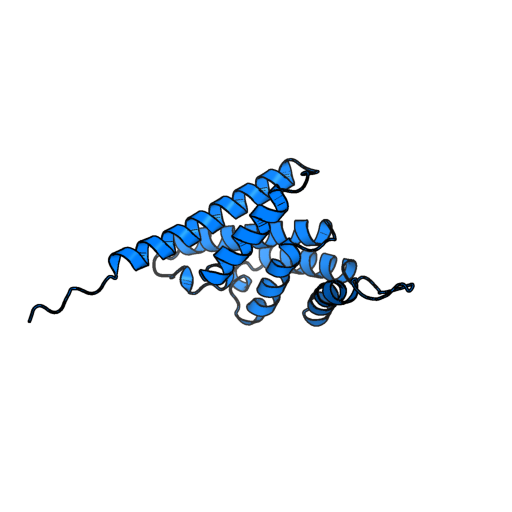 A N 1
ATOM 986 C CA . GLN A 1 119 ? 9.122 8.363 -4.035 1.00 91.19 119 GLN A CA 1
ATOM 987 C C . GLN A 1 119 ? 9.164 9.770 -4.648 1.00 91.19 119 GLN A C 1
ATOM 989 O O . GLN A 1 119 ? 9.602 9.912 -5.784 1.00 91.19 119 GLN A O 1
ATOM 994 N N . LEU A 1 120 ? 8.783 10.810 -3.898 1.00 87.50 120 LEU A N 1
ATOM 995 C CA . LEU A 1 120 ? 8.817 12.199 -4.383 1.00 87.50 120 LEU A CA 1
ATOM 996 C C . LEU A 1 120 ? 10.235 12.761 -4.570 1.00 87.50 120 LEU A C 1
ATOM 998 O O . LEU A 1 120 ? 10.405 13.756 -5.267 1.00 87.50 120 LEU A O 1
ATOM 1002 N N . LYS A 1 121 ? 11.255 12.151 -3.953 1.00 83.50 121 LYS A N 1
ATOM 1003 C CA . LYS A 1 121 ? 12.661 12.533 -4.173 1.00 83.50 121 LYS A CA 1
ATOM 1004 C C . LYS A 1 121 ? 13.201 12.034 -5.514 1.00 83.50 121 LYS A C 1
ATOM 1006 O O . LYS A 1 121 ? 14.202 12.562 -5.991 1.00 83.50 121 LYS A O 1
ATOM 1011 N N . ALA A 1 122 ? 12.586 11.003 -6.091 1.00 78.06 122 ALA A N 1
ATOM 1012 C CA . ALA A 1 122 ? 12.969 10.488 -7.396 1.00 78.06 122 ALA A CA 1
ATOM 1013 C C . ALA A 1 122 ? 12.333 11.336 -8.515 1.00 78.06 122 ALA A C 1
ATOM 1015 O O . ALA A 1 122 ? 11.239 11.869 -8.320 1.00 78.06 122 ALA A O 1
ATOM 1016 N N . PRO A 1 123 ? 12.967 11.444 -9.698 1.00 71.69 123 PRO A N 1
ATOM 1017 C CA . PRO A 1 123 ? 12.347 12.086 -10.853 1.00 71.69 123 PRO A CA 1
ATOM 1018 C C . PRO A 1 123 ? 10.999 11.428 -11.171 1.00 71.69 123 PRO A C 1
ATOM 1020 O O . PRO A 1 123 ? 10.933 10.231 -11.467 1.00 71.69 123 PRO A O 1
ATOM 1023 N N . LEU A 1 124 ? 9.917 12.201 -11.079 1.00 68.12 124 LEU A N 1
ATOM 1024 C CA . LEU A 1 124 ? 8.577 11.732 -11.414 1.00 68.12 124 LEU A CA 1
ATOM 1025 C C . LEU A 1 124 ? 8.438 11.676 -12.938 1.00 68.12 124 LEU A C 1
ATOM 1027 O O . LEU A 1 124 ? 8.754 12.635 -13.633 1.00 68.12 124 LEU A O 1
ATOM 1031 N N . ILE A 1 125 ? 7.988 10.529 -13.451 1.00 61.97 125 ILE A N 1
ATOM 1032 C CA . ILE A 1 125 ? 7.834 10.285 -14.896 1.00 61.97 125 ILE A CA 1
ATOM 1033 C C . ILE A 1 125 ? 6.452 10.753 -15.393 1.00 61.97 125 ILE A C 1
ATOM 1035 O O . ILE A 1 125 ? 6.281 11.010 -16.580 1.00 61.97 125 ILE A O 1
ATOM 1039 N N . ASP A 1 126 ? 5.470 10.860 -14.493 1.00 76.38 126 ASP A N 1
ATOM 1040 C CA . ASP A 1 126 ? 4.071 11.160 -14.807 1.00 76.38 126 ASP A CA 1
ATOM 1041 C C . ASP A 1 126 ? 3.447 12.077 -13.744 1.00 76.38 126 ASP A C 1
ATOM 1043 O O . ASP A 1 126 ? 3.491 11.779 -12.543 1.00 76.38 126 ASP A O 1
ATOM 1047 N N . ASP A 1 127 ? 2.828 13.168 -14.197 1.00 77.81 127 ASP A N 1
ATOM 1048 C CA . ASP A 1 127 ? 2.174 14.167 -13.347 1.00 77.81 127 ASP A CA 1
ATOM 1049 C C . ASP A 1 127 ? 0.974 13.581 -12.592 1.00 77.81 127 ASP A C 1
ATOM 1051 O O . ASP A 1 127 ? 0.738 13.927 -11.431 1.00 77.81 127 ASP A O 1
ATOM 1055 N N . ALA A 1 128 ? 0.233 12.647 -13.201 1.00 85.62 128 ALA A N 1
ATOM 1056 C CA . ALA A 1 128 ? -0.911 12.015 -12.546 1.00 85.62 128 ALA A CA 1
ATOM 1057 C C . ALA A 1 128 ? -0.466 11.091 -11.400 1.00 85.62 128 ALA A C 1
ATOM 1059 O O . ALA A 1 128 ? -1.034 11.135 -10.303 1.00 85.62 128 ALA A O 1
ATOM 1060 N N . ALA A 1 129 ? 0.585 10.295 -11.618 1.00 84.81 129 ALA A N 1
ATOM 1061 C CA . ALA A 1 129 ? 1.219 9.505 -10.566 1.00 84.81 129 ALA A CA 1
ATOM 1062 C C . ALA A 1 129 ? 1.770 10.392 -9.435 1.00 84.81 129 ALA A C 1
ATOM 1064 O O . ALA A 1 129 ? 1.553 10.089 -8.260 1.00 84.81 129 ALA A O 1
ATOM 1065 N N . GLY A 1 130 ? 2.414 11.515 -9.773 1.00 88.69 130 GLY A N 1
ATOM 1066 C CA . GLY A 1 130 ? 2.897 12.498 -8.800 1.00 88.69 130 GLY A CA 1
ATOM 1067 C C . GLY A 1 130 ? 1.777 13.079 -7.933 1.00 88.69 130 GLY A C 1
ATOM 1068 O O . GLY A 1 130 ? 1.872 13.078 -6.703 1.00 88.69 130 GLY A O 1
ATOM 1069 N N . ALA A 1 131 ? 0.673 13.495 -8.557 1.00 91.69 131 ALA A N 1
ATOM 1070 C CA . ALA A 1 131 ? -0.499 14.014 -7.856 1.00 91.69 131 ALA A CA 1
ATOM 1071 C C . ALA A 1 131 ? -1.127 12.969 -6.914 1.00 91.69 131 ALA A C 1
ATOM 1073 O O . ALA A 1 131 ? -1.519 13.299 -5.792 1.00 91.69 131 ALA A O 1
ATOM 1074 N N . LEU A 1 132 ? -1.185 11.698 -7.331 1.00 94.38 132 LEU A N 1
ATOM 1075 C CA . LEU A 1 132 ? -1.686 10.605 -6.494 1.00 94.38 132 LEU A CA 1
ATOM 1076 C C . LEU A 1 132 ? -0.802 10.375 -5.260 1.00 94.38 132 LEU A C 1
ATOM 1078 O O . LEU A 1 132 ? -1.323 10.249 -4.150 1.00 94.38 132 LEU A O 1
ATOM 1082 N N . ILE A 1 133 ? 0.523 10.353 -5.439 1.00 94.94 133 ILE A N 1
ATOM 1083 C CA . ILE A 1 133 ? 1.491 10.207 -4.341 1.00 94.94 133 ILE A CA 1
ATOM 1084 C C . ILE A 1 133 ? 1.343 11.370 -3.356 1.00 94.94 133 ILE A C 1
ATOM 1086 O O . ILE A 1 133 ? 1.254 11.144 -2.150 1.00 94.94 133 ILE A O 1
ATOM 1090 N N . MET A 1 134 ? 1.244 12.605 -3.857 1.00 94.75 134 MET A N 1
ATOM 1091 C CA . MET A 1 134 ? 1.059 13.794 -3.022 1.00 94.75 134 MET A CA 1
ATOM 1092 C C . MET A 1 134 ? -0.256 13.743 -2.236 1.00 94.75 134 MET A C 1
ATOM 1094 O O . MET A 1 134 ? -0.268 14.017 -1.037 1.00 94.75 134 MET A O 1
ATOM 1098 N N . LYS A 1 135 ? -1.358 13.329 -2.873 1.00 96.12 135 LYS A N 1
ATOM 1099 C CA . LYS A 1 135 ? -2.654 13.142 -2.206 1.00 96.12 135 LYS A CA 1
ATOM 1100 C C . LYS A 1 135 ? -2.557 12.118 -1.075 1.00 96.12 135 LYS A C 1
ATOM 1102 O O . LYS A 1 135 ? -3.028 12.379 0.032 1.00 96.12 135 LYS A O 1
ATOM 1107 N N . ASN A 1 136 ? -1.949 10.964 -1.348 1.00 97.75 136 ASN A N 1
ATOM 1108 C CA . ASN A 1 136 ? -1.761 9.918 -0.346 1.00 97.75 136 ASN A CA 1
ATOM 1109 C C . ASN A 1 136 ? -0.875 10.410 0.810 1.00 97.75 136 ASN A C 1
ATOM 1111 O O . ASN A 1 136 ? -1.168 10.107 1.963 1.00 97.75 136 ASN A O 1
ATOM 1115 N N . LEU A 1 137 ? 0.157 11.209 0.513 1.00 97.19 137 LEU A N 1
ATOM 1116 C CA . LEU A 1 137 ? 1.070 11.767 1.509 1.00 97.19 137 LEU A CA 1
ATOM 1117 C C . LEU A 1 137 ? 0.359 12.753 2.438 1.00 97.19 137 LEU A C 1
ATOM 1119 O O . LEU A 1 137 ? 0.499 12.671 3.656 1.00 97.19 137 LEU A O 1
ATOM 1123 N N . VAL A 1 138 ? -0.433 13.669 1.875 1.00 96.81 138 VAL A N 1
ATOM 1124 C CA . VAL A 1 138 ? -1.235 14.611 2.667 1.00 96.81 138 VAL A CA 1
ATOM 1125 C C . VAL A 1 138 ? -2.189 13.843 3.578 1.00 96.81 138 VAL A C 1
ATOM 1127 O O . VAL A 1 138 ? -2.246 14.122 4.773 1.00 96.81 138 VAL A O 1
ATOM 1130 N N . PHE A 1 139 ? -2.882 12.832 3.047 1.00 96.94 139 PHE A N 1
ATOM 1131 C CA . PHE A 1 139 ? -3.790 12.011 3.844 1.00 96.94 139 PHE A CA 1
ATOM 1132 C C . PHE A 1 139 ? -3.070 11.325 5.013 1.00 96.94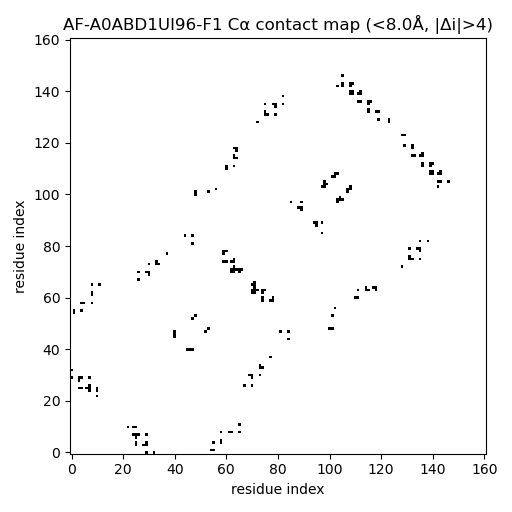 139 PHE A C 1
ATOM 1134 O O . PHE A 1 139 ? -3.541 11.391 6.150 1.00 96.94 139 PHE A O 1
ATOM 1141 N N . SER A 1 140 ? -1.919 10.695 4.758 1.00 96.31 140 SER A N 1
ATOM 1142 C CA . SER A 1 140 ? -1.191 9.954 5.789 1.00 96.31 140 SER A CA 1
ATOM 1143 C C . SER A 1 140 ? -0.596 10.865 6.865 1.00 96.31 140 SER A C 1
ATOM 1145 O O . SER A 1 140 ? -0.660 10.524 8.047 1.00 96.31 140 SER A O 1
ATOM 1147 N N . ILE A 1 141 ? -0.099 12.050 6.488 1.00 95.19 141 ILE A N 1
ATOM 1148 C CA . ILE A 1 141 ? 0.376 13.074 7.431 1.00 95.19 141 ILE A CA 1
ATOM 1149 C C . ILE A 1 141 ? -0.778 13.600 8.285 1.00 95.19 141 ILE A C 1
ATOM 1151 O O . ILE A 1 141 ? -0.643 13.670 9.506 1.00 95.19 141 ILE A O 1
ATOM 1155 N N . CYS A 1 142 ? -1.917 13.943 7.675 1.00 93.44 142 CYS A N 1
ATOM 1156 C CA . CYS A 1 142 ? -3.088 14.414 8.412 1.00 93.44 142 CYS A CA 1
ATOM 1157 C C . CYS A 1 142 ? -3.579 13.356 9.407 1.00 93.44 142 CYS A C 1
ATOM 1159 O O . CYS A 1 142 ? -3.812 13.682 10.570 1.00 93.44 142 CYS A O 1
ATOM 1161 N N . GLY A 1 143 ? -3.664 12.090 8.986 1.00 91.31 143 GLY A N 1
ATOM 1162 C CA . GLY A 1 143 ? -4.031 10.982 9.869 1.00 91.31 143 GLY A CA 1
ATOM 1163 C C . GLY A 1 143 ? -3.068 10.824 11.051 1.00 91.31 143 GLY A C 1
ATOM 1164 O O . GLY A 1 143 ? -3.506 10.694 12.195 1.00 91.31 143 GLY A O 1
ATOM 1165 N N . LEU A 1 144 ? -1.755 10.908 10.804 1.00 91.38 144 LEU A N 1
ATOM 1166 C CA . LEU A 1 144 ? -0.739 10.823 11.856 1.00 91.38 144 LEU A CA 1
ATOM 1167 C C . LEU A 1 144 ? -0.823 12.012 12.827 1.00 91.38 144 LEU A C 1
ATOM 1169 O O . LEU A 1 144 ? -0.756 11.830 14.042 1.00 91.38 144 LEU A O 1
ATOM 1173 N N . HIS A 1 145 ? -1.018 13.223 12.302 1.00 89.75 145 HIS A N 1
ATOM 1174 C CA . HIS A 1 145 ? -1.173 14.437 13.100 1.00 89.75 145 HIS A CA 1
ATOM 1175 C C . HIS A 1 145 ? -2.411 14.369 14.004 1.00 89.75 145 HIS A C 1
ATOM 1177 O O . HIS A 1 145 ? -2.331 14.695 15.187 1.00 89.75 145 HIS A O 1
ATOM 1183 N N . SER A 1 146 ? -3.547 13.889 13.488 1.00 87.38 146 SER A N 1
ATOM 1184 C CA . SER A 1 146 ? -4.761 13.694 14.288 1.00 87.38 146 SER A CA 1
ATOM 1185 C C . SER A 1 146 ? -4.548 12.731 15.458 1.00 87.38 146 SER A C 1
ATOM 1187 O O . SER A 1 146 ? -5.118 12.948 16.525 1.00 87.38 146 SER A O 1
ATOM 1189 N N . PHE A 1 147 ? -3.712 11.702 15.297 1.00 80.50 147 PHE A N 1
ATOM 1190 C CA . PHE A 1 147 ? -3.348 10.804 16.395 1.00 80.50 147 PHE A CA 1
ATOM 1191 C C . PHE A 1 147 ? -2.458 11.490 17.442 1.00 80.50 147 PHE A C 1
ATOM 1193 O O . PHE A 1 147 ? -2.716 11.383 18.641 1.00 80.50 147 PHE A O 1
ATOM 1200 N N . LEU A 1 148 ? -1.432 12.229 17.007 1.00 79.38 148 LEU A N 1
ATOM 1201 C CA . LEU A 1 148 ? -0.534 12.956 17.914 1.00 79.38 148 LEU A CA 1
ATOM 1202 C C . LEU A 1 148 ? -1.287 14.004 18.740 1.00 79.38 148 LEU A C 1
ATOM 1204 O O . LEU A 1 148 ? -1.105 14.062 19.955 1.00 79.38 148 LEU A O 1
ATOM 1208 N N . GLY A 1 149 ? -2.200 14.749 18.110 1.00 72.50 149 GLY A N 1
ATOM 1209 C CA . GLY A 1 149 ? -3.037 15.732 18.795 1.00 72.50 149 GLY A CA 1
ATOM 1210 C C . GLY A 1 149 ? -3.868 15.122 19.928 1.00 72.50 149 GLY A C 1
ATOM 1211 O O . GLY A 1 149 ? -3.944 15.708 21.001 1.00 72.50 149 GLY A O 1
ATOM 1212 N N . LYS A 1 150 ? -4.426 13.914 19.757 1.00 66.31 150 LYS A N 1
ATOM 1213 C CA . LYS A 1 150 ? -5.177 13.222 20.825 1.00 66.31 150 LYS A CA 1
ATOM 1214 C C . LYS A 1 150 ? -4.308 12.872 22.039 1.00 66.31 150 LYS A C 1
ATOM 1216 O O . LYS A 1 150 ? -4.786 12.962 23.168 1.00 66.31 150 LYS A O 1
ATOM 1221 N N . ASN A 1 151 ? -3.044 12.505 21.825 1.00 60.97 151 ASN A N 1
ATOM 1222 C CA . ASN A 1 151 ? -2.129 12.135 22.910 1.00 60.97 151 ASN A CA 1
ATOM 1223 C C . ASN A 1 151 ? -1.651 13.342 23.730 1.00 60.97 151 ASN A C 1
ATOM 1225 O O . ASN A 1 151 ? -1.404 13.203 24.928 1.00 60.97 151 ASN A O 1
ATOM 1229 N N . GLU A 1 152 ? -1.553 14.534 23.134 1.00 59.03 152 GLU A N 1
ATOM 1230 C CA . GLU A 1 152 ? -1.144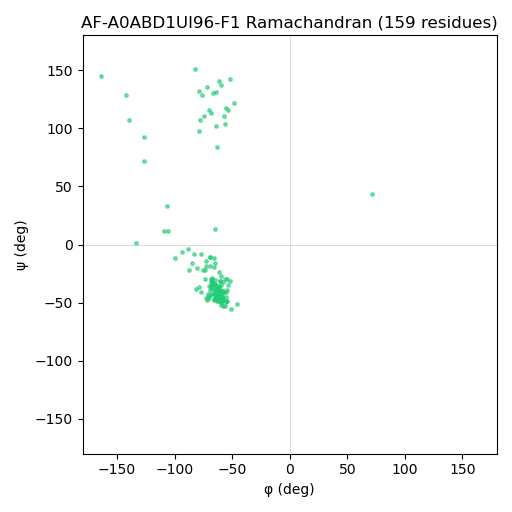 15.741 23.867 1.00 59.03 152 GLU A CA 1
ATOM 1231 C C . GLU A 1 152 ? -2.180 16.194 24.908 1.00 59.03 152 GLU A C 1
ATOM 1233 O O . GLU A 1 152 ? -1.800 16.688 25.974 1.00 59.03 152 GLU A O 1
ATOM 1238 N N . TYR A 1 153 ? -3.472 15.942 24.666 1.00 54.66 153 TYR A N 1
ATOM 1239 C CA . TYR A 1 153 ? -4.549 16.194 25.635 1.00 54.66 153 TYR A CA 1
ATOM 1240 C C . TYR A 1 153 ? -4.634 15.144 26.759 1.00 54.66 153 TYR A C 1
ATOM 1242 O O . TYR A 1 153 ? -5.357 15.356 27.732 1.00 54.66 153 TYR A O 1
ATOM 1250 N N . MET A 1 154 ? -3.879 14.041 26.673 1.00 53.75 154 MET A N 1
ATOM 1251 C CA . MET A 1 154 ? -3.866 12.949 27.655 1.00 53.75 154 MET A CA 1
ATOM 1252 C C . MET A 1 154 ? -2.587 12.939 28.515 1.00 53.75 154 MET A C 1
ATOM 1254 O O . MET A 1 154 ? -2.107 11.885 28.929 1.00 53.75 154 MET A O 1
ATOM 1258 N N . LYS A 1 155 ? -2.012 14.112 28.823 1.00 42.38 155 LYS A N 1
ATOM 1259 C CA . LYS A 1 155 ? -1.001 14.223 29.892 1.00 42.38 155 LYS A CA 1
ATOM 1260 C C . LYS A 1 155 ? -1.680 14.070 31.269 1.00 42.38 155 LYS A C 1
ATOM 1262 O O . LYS A 1 155 ? -2.725 14.686 31.487 1.00 42.38 155 LYS A O 1
ATOM 1267 N N . PRO A 1 156 ? -1.120 13.291 32.218 1.00 48.28 156 PRO A N 1
ATOM 1268 C CA . PRO A 1 156 ? -1.775 13.031 33.496 1.00 48.28 156 PRO A CA 1
ATOM 1269 C C . PRO A 1 156 ? -1.927 14.327 34.292 1.00 48.28 156 PRO A C 1
ATOM 1271 O O . PRO A 1 156 ? -0.953 15.065 34.476 1.00 48.28 156 PRO A O 1
ATOM 1274 N N . ARG A 1 157 ? -3.134 14.585 34.816 1.00 48.19 157 ARG A N 1
ATOM 1275 C CA . ARG A 1 157 ? -3.307 15.545 35.914 1.00 48.19 157 ARG A CA 1
ATOM 1276 C C . ARG A 1 157 ? -2.354 15.108 37.019 1.00 48.19 157 ARG A C 1
ATOM 1278 O O . ARG A 1 157 ? -2.488 14.002 37.537 1.00 48.19 157 ARG A O 1
ATOM 1285 N N . LYS A 1 158 ? -1.372 15.954 37.331 1.00 50.78 158 LYS A N 1
ATOM 1286 C CA . LYS A 1 158 ? -0.504 15.773 38.493 1.00 50.78 158 LYS A CA 1
ATOM 1287 C C . LYS A 1 158 ? -1.401 15.491 39.700 1.00 50.78 158 LYS A C 1
ATOM 1289 O O . LYS A 1 158 ? -2.283 16.294 39.996 1.00 50.78 158 LYS A O 1
ATOM 1294 N N . LEU A 1 159 ? -1.198 14.340 40.340 1.00 53.59 159 LEU A N 1
ATOM 1295 C CA . LEU A 1 159 ? -1.710 14.064 41.677 1.00 53.59 159 LEU A CA 1
ATOM 1296 C C . LEU A 1 159 ? -1.156 15.163 42.584 1.00 53.59 159 LEU A C 1
ATOM 1298 O O . LEU A 1 159 ? 0.056 15.261 42.771 1.00 53.59 159 LEU A O 1
ATOM 1302 N N . ILE A 1 160 ? -2.042 16.041 43.042 1.00 54.25 160 ILE A N 1
ATOM 1303 C CA . ILE A 1 160 ? -1.730 17.046 44.052 1.00 54.25 160 ILE A CA 1
ATOM 1304 C C . ILE A 1 160 ? -1.729 16.281 45.376 1.00 54.25 160 ILE A C 1
ATOM 1306 O O . ILE A 1 160 ? -2.781 15.804 45.803 1.00 54.25 160 ILE A O 1
ATOM 1310 N N . GLY A 1 161 ? -0.533 16.075 45.928 1.00 56.19 161 GLY A N 1
ATOM 1311 C CA . GLY A 1 161 ? -0.338 15.741 47.338 1.00 56.19 161 GLY A CA 1
ATOM 1312 C C . GLY A 1 161 ? -0.361 16.994 48.197 1.00 56.19 161 GLY A C 1
ATOM 1313 O O . GLY A 1 161 ? -0.145 18.092 47.630 1.00 56.19 161 GLY A O 1
#

Solvent-accessible surface area (backbone atoms only — not comparable to full-atom values): 9317 Å² total; per-residue (Å²): 106,70,69,48,46,50,49,37,55,51,51,64,74,53,71,82,76,63,98,63,89,80,75,79,73,39,54,61,64,30,37,54,48,50,53,51,49,51,55,49,37,74,75,38,62,81,56,75,77,38,74,90,46,48,73,54,54,51,52,37,58,58,25,46,69,41,88,53,62,67,43,21,53,55,25,52,50,52,52,45,49,52,53,52,52,49,54,52,49,43,72,76,37,82,83,60,63,62,65,77,40,75,69,53,26,59,72,42,19,49,53,50,32,54,38,41,55,56,54,69,74,44,89,76,92,45,71,67,60,48,52,51,46,50,52,47,34,54,52,26,49,53,56,39,49,58,54,53,57,59,55,67,75,64,63,77,80,75,82,83,125

Sequence (161 aa):
MRRILQSAVIALTHEQDISNEAVISWWKEAYYSLIMLEKILHQFHNLCFASYLEDIWETICEFLLHPHLWLRNISNRLVSFYFAVVTKTCNENKEMSMETLFLMRPSRLFSITASLCCQLKAPLIDDAAGALIMKNLVFSICGLHSFLGKNEYMKPRKLIG